Protein AF-A3ZLE6-F1 (afdb_monomer)

pLDDT: mean 79.7, std 10.63, range [55.09, 92.0]

Nearest PDB structures (foldseek):
  6tz4-assembly1_JB  TM=6.661E-01  e=7.270E+00  Homo sapiens
  2gta-assembly1_A  TM=4.336E-01  e=9.322E+00  Bacillus subtilis

Solvent-accessible surface area (backbone atoms only — not comparable to full-atom values): 3956 Å² total; per-residue (Å²): 111,70,60,51,54,50,13,52,49,27,32,51,52,10,59,40,16,75,36,96,79,26,33,77,79,45,102,89,43,61,45,73,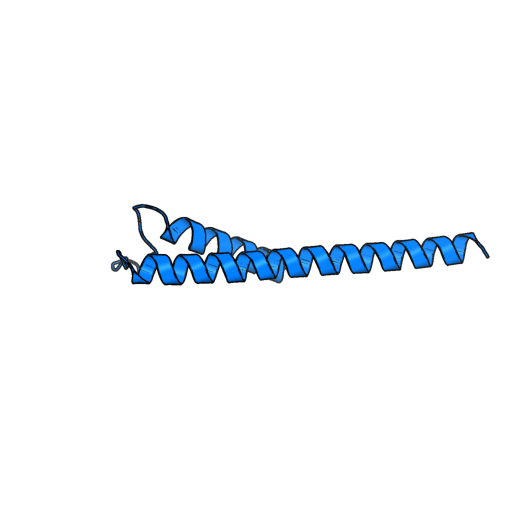62,72,69,26,42,53,53,13,51,50,27,31,53,52,10,50,51,41,40,51,50,52,53,50,51,52,51,52,54,50,51,53,53,51,52,55,50,53,58,58,72,75,106

Radius of gyration: 19.1 Å; Cα contacts (8 Å, |Δi|>4): 67; chains: 1; bounding box: 38×18×60 Å

Structure (mmCIF, N/CA/C/O backbone):
data_AF-A3ZLE6-F1
#
_entry.id   AF-A3ZLE6-F1
#
loop_
_atom_site.group_PDB
_atom_site.id
_atom_site.type_symbol
_atom_site.label_atom_id
_atom_site.label_alt_id
_atom_site.label_comp_id
_atom_site.label_asym_id
_atom_site.label_entity_id
_atom_site.label_seq_id
_atom_site.pdbx_PDB_ins_code
_atom_site.Cartn_x
_atom_site.Cartn_y
_atom_site.Cartn_z
_atom_site.occupancy
_atom_site.B_iso_or_equiv
_atom_site.auth_seq_id
_atom_site.auth_comp_id
_atom_site.auth_asym_id
_atom_site.auth_atom_id
_atom_site.pdbx_PDB_model_num
ATOM 1 N N . MET A 1 1 ? 7.757 7.767 -6.164 1.00 67.94 1 MET A N 1
ATOM 2 C CA . MET A 1 1 ? 8.085 7.439 -4.752 1.00 67.94 1 MET A CA 1
ATOM 3 C C . MET A 1 1 ? 7.013 7.887 -3.757 1.00 67.94 1 MET A C 1
ATOM 5 O O . MET A 1 1 ? 6.606 7.059 -2.955 1.00 67.94 1 MET A O 1
ATOM 9 N N . PHE A 1 2 ? 6.504 9.126 -3.820 1.00 78.94 2 PHE A N 1
ATOM 10 C CA . PHE A 1 2 ? 5.473 9.632 -2.889 1.00 78.94 2 PHE A CA 1
ATOM 11 C C . PHE A 1 2 ? 4.218 8.739 -2.785 1.00 78.94 2 PHE A C 1
ATOM 13 O O . PHE A 1 2 ? 3.749 8.454 -1.689 1.00 78.94 2 PHE A O 1
ATOM 20 N N . VAL A 1 3 ? 3.730 8.219 -3.916 1.00 78.19 3 VAL A N 1
ATOM 21 C CA . VAL A 1 3 ? 2.534 7.355 -3.975 1.00 78.19 3 VAL A CA 1
ATOM 22 C C . VAL A 1 3 ? 2.730 6.018 -3.245 1.00 78.19 3 VAL A C 1
ATOM 24 O O . VAL A 1 3 ? 1.809 5.539 -2.592 1.00 78.19 3 VAL A O 1
ATOM 27 N N . ILE A 1 4 ? 3.939 5.441 -3.291 1.00 81.81 4 ILE A N 1
ATOM 28 C CA . ILE A 1 4 ? 4.269 4.213 -2.542 1.00 81.81 4 ILE A CA 1
ATOM 29 C C . ILE A 1 4 ? 4.251 4.506 -1.045 1.00 81.81 4 ILE A C 1
ATOM 31 O O . ILE A 1 4 ? 3.664 3.750 -0.278 1.00 81.81 4 ILE A O 1
ATOM 35 N N . LEU A 1 5 ? 4.863 5.623 -0.640 1.00 83.88 5 LEU A N 1
ATOM 36 C CA . LEU A 1 5 ? 4.895 6.047 0.757 1.00 83.88 5 LEU A CA 1
ATOM 37 C C . LEU A 1 5 ? 3.472 6.225 1.310 1.00 83.88 5 LEU A C 1
ATOM 39 O O . LEU A 1 5 ? 3.163 5.743 2.397 1.00 83.88 5 LEU A O 1
ATOM 43 N N . LEU A 1 6 ? 2.596 6.859 0.524 1.00 85.06 6 LEU A N 1
ATOM 44 C CA . LEU A 1 6 ? 1.184 7.047 0.849 1.00 85.06 6 LEU A CA 1
ATOM 45 C C . LEU A 1 6 ? 0.436 5.707 0.944 1.00 85.06 6 LEU A C 1
ATOM 47 O O . LEU A 1 6 ? -0.297 5.482 1.901 1.00 85.06 6 LEU A O 1
ATOM 51 N N . GLY A 1 7 ? 0.663 4.792 -0.005 1.00 81.50 7 GLY A N 1
ATOM 52 C CA . GLY A 1 7 ? 0.061 3.458 0.005 1.00 81.50 7 GLY A CA 1
ATOM 53 C C . GLY A 1 7 ? 0.463 2.630 1.229 1.00 81.50 7 GLY A C 1
ATOM 54 O O . GLY A 1 7 ? -0.392 2.021 1.873 1.00 81.50 7 GLY A O 1
ATOM 55 N N . VAL A 1 8 ? 1.746 2.666 1.607 1.00 85.75 8 VAL A N 1
ATOM 56 C CA . VAL A 1 8 ? 2.265 1.996 2.812 1.00 85.75 8 VAL A CA 1
ATOM 57 C C . VAL A 1 8 ? 1.690 2.618 4.084 1.00 85.75 8 VAL A C 1
ATOM 59 O O . VAL A 1 8 ? 1.281 1.888 4.983 1.00 85.75 8 VAL A O 1
ATOM 62 N N . LEU A 1 9 ? 1.597 3.949 4.158 1.00 85.81 9 LEU A N 1
ATOM 63 C CA . LEU A 1 9 ? 0.956 4.649 5.277 1.00 85.81 9 LEU A CA 1
ATOM 64 C C . LEU A 1 9 ? -0.524 4.268 5.419 1.00 85.81 9 LEU A C 1
ATOM 66 O O . LEU A 1 9 ? -0.971 3.973 6.527 1.00 85.81 9 LEU A O 1
ATOM 70 N N . CYS A 1 10 ? -1.272 4.217 4.315 1.00 85.56 10 CYS A N 1
ATOM 71 C CA . CYS A 1 10 ? -2.665 3.773 4.310 1.00 85.56 10 CYS A CA 1
ATOM 72 C C . CYS A 1 10 ? -2.806 2.319 4.775 1.00 85.56 10 CYS A C 1
ATOM 74 O O . CYS A 1 10 ? -3.659 2.038 5.615 1.00 85.56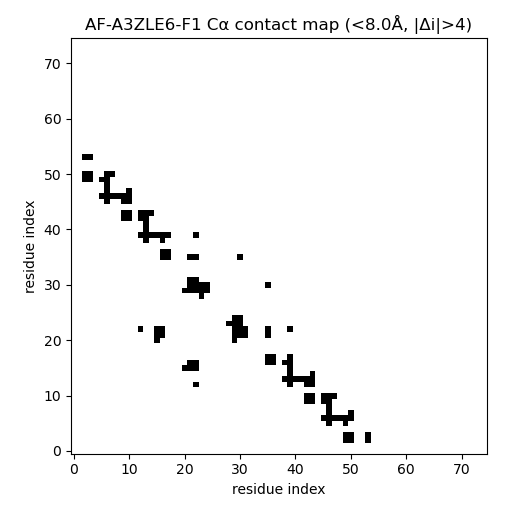 10 CYS A O 1
ATOM 76 N N . LEU A 1 11 ? -1.947 1.408 4.306 1.00 84.62 11 LEU A N 1
ATOM 77 C CA . LEU A 1 11 ? -1.932 0.027 4.797 1.00 84.62 11 LEU A CA 1
ATOM 78 C C . LEU A 1 11 ? -1.606 -0.047 6.287 1.00 84.62 11 LEU A C 1
ATOM 80 O O . LEU A 1 11 ? -2.265 -0.779 7.018 1.00 84.62 11 LEU A O 1
ATOM 84 N N . PHE A 1 12 ? -0.617 0.716 6.750 1.00 84.06 12 PHE A N 1
ATOM 85 C CA . PHE A 1 12 ? -0.234 0.735 8.155 1.00 84.06 12 PHE A CA 1
ATOM 86 C C . PHE A 1 12 ? -1.390 1.212 9.038 1.00 84.06 12 PHE A C 1
ATOM 88 O O . PHE A 1 12 ? -1.711 0.558 10.026 1.00 84.06 12 PHE A O 1
ATOM 95 N N . LEU A 1 13 ? -2.056 2.309 8.664 1.00 81.56 13 LEU A N 1
ATOM 96 C CA . LEU A 1 13 ? -3.238 2.815 9.366 1.00 81.56 13 LEU A CA 1
ATOM 97 C C . LEU A 1 13 ? -4.398 1.815 9.321 1.00 81.56 13 LEU A C 1
ATOM 99 O O . LEU A 1 13 ? -5.021 1.569 10.352 1.00 81.56 13 LEU A O 1
ATOM 103 N N . GLY A 1 14 ? -4.641 1.195 8.164 1.00 81.12 14 GLY A N 1
ATOM 104 C CA . GLY A 1 14 ? -5.663 0.166 7.995 1.00 81.12 14 GLY A CA 1
ATOM 105 C C . GLY A 1 14 ? -5.427 -1.040 8.905 1.00 81.12 14 GLY A C 1
ATOM 106 O O . GLY A 1 14 ? -6.288 -1.385 9.706 1.00 81.12 14 GLY A O 1
ATOM 107 N N . LEU A 1 15 ? -4.225 -1.623 8.883 1.00 80.56 15 LEU A N 1
ATOM 108 C CA . LEU A 1 15 ? -3.839 -2.724 9.775 1.00 80.56 15 LEU A CA 1
ATOM 109 C C . LEU A 1 15 ? -3.954 -2.335 11.254 1.00 80.56 15 LEU A C 1
ATOM 111 O O . LEU A 1 15 ? -4.342 -3.157 12.085 1.00 80.56 15 LEU A O 1
ATOM 115 N N . ARG A 1 16 ? -3.664 -1.073 11.590 1.00 76.94 16 ARG A N 1
ATOM 116 C CA . ARG A 1 16 ? -3.770 -0.570 12.962 1.00 76.94 16 ARG A CA 1
ATOM 117 C C . ARG A 1 16 ? -5.215 -0.484 13.458 1.00 76.94 16 ARG A C 1
ATOM 119 O O . ARG A 1 16 ? -5.429 -0.731 14.639 1.00 76.94 16 ARG A O 1
ATOM 126 N N . GLY A 1 17 ? -6.187 -0.220 12.586 1.00 72.31 17 GLY A N 1
ATOM 127 C CA . GLY A 1 17 ? -7.616 -0.237 12.942 1.00 72.31 17 GLY A CA 1
ATOM 128 C C . GLY A 1 17 ? -8.165 -1.634 13.237 1.00 72.31 17 GLY A C 1
ATOM 129 O O . GLY A 1 17 ? -9.111 -1.808 13.993 1.00 72.31 17 GLY A O 1
ATOM 130 N N . PHE A 1 18 ? -7.512 -2.687 12.744 1.00 71.94 18 PHE A N 1
ATOM 131 C CA . PHE A 1 18 ? -7.840 -4.054 13.169 1.00 71.94 18 PHE A CA 1
ATOM 132 C C . PHE A 1 18 ? -7.209 -4.444 14.513 1.00 71.94 18 PHE A C 1
ATOM 134 O O . PHE A 1 18 ? -7.530 -5.500 15.063 1.00 71.94 18 PHE A O 1
ATOM 141 N N . SER A 1 19 ? -6.314 -3.616 15.059 1.00 73.12 19 SER A N 1
ATOM 142 C CA . SER A 1 19 ? -5.672 -3.872 16.345 1.00 73.12 19 SER A CA 1
ATOM 1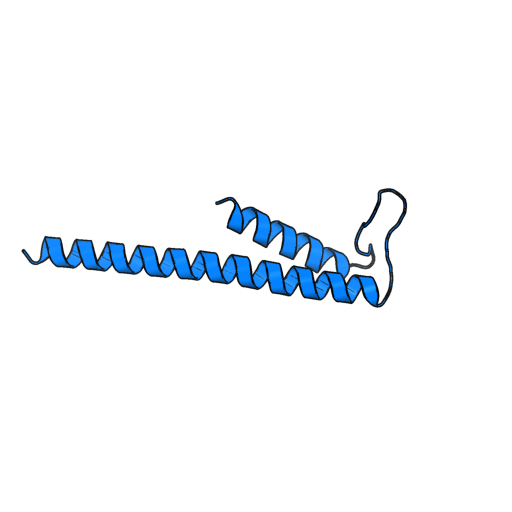43 C C . SER A 1 19 ? -6.581 -3.487 17.512 1.00 73.12 19 SER A C 1
ATOM 145 O O . SER A 1 19 ? -7.377 -2.557 17.423 1.00 73.12 19 SER A O 1
ATOM 147 N N . LYS A 1 20 ? -6.403 -4.144 18.668 1.00 65.94 20 LYS A N 1
ATOM 148 C CA . LYS A 1 20 ? -7.131 -3.828 19.917 1.00 65.94 20 LYS A CA 1
ATOM 149 C C . LYS A 1 20 ? -6.950 -2.374 20.379 1.00 65.94 20 LYS A C 1
ATOM 151 O O . LYS A 1 20 ? -7.737 -1.899 21.190 1.00 65.94 20 LYS A O 1
ATOM 156 N N . ALA A 1 21 ? -5.919 -1.690 19.879 1.00 64.31 21 ALA A N 1
ATOM 157 C CA . ALA A 1 21 ? -5.666 -0.276 20.138 1.00 64.31 21 ALA A CA 1
ATOM 158 C C . ALA A 1 21 ? -6.668 0.670 19.439 1.00 64.31 21 ALA A C 1
ATOM 160 O O . ALA A 1 21 ? -6.782 1.824 19.853 1.00 64.31 21 ALA A O 1
ATOM 161 N N . GLY A 1 22 ? -7.396 0.188 18.422 1.00 60.56 22 GLY A N 1
ATOM 162 C CA . GLY A 1 22 ? -8.297 0.989 17.594 1.00 60.56 22 GLY A CA 1
ATOM 163 C C . GLY A 1 22 ? -7.562 2.017 16.731 1.00 60.56 22 GLY A C 1
ATOM 164 O O . GLY A 1 22 ? -6.347 2.222 16.843 1.00 60.56 22 GLY A O 1
ATOM 165 N N . LEU A 1 23 ? -8.302 2.688 15.851 1.00 65.31 23 LEU A N 1
ATOM 166 C CA . LEU A 1 23 ? -7.754 3.753 15.014 1.00 65.31 23 LEU A CA 1
ATOM 167 C C . LEU A 1 23 ? -7.663 5.072 15.820 1.00 65.31 23 LEU A C 1
ATOM 169 O O . LEU A 1 23 ? -8.688 5.568 16.309 1.00 65.31 23 LEU A O 1
ATOM 173 N N . PRO A 1 24 ? -6.470 5.679 15.984 1.00 63.91 24 PRO A N 1
ATOM 174 C CA . PRO A 1 24 ? -6.342 6.957 16.677 1.00 63.91 24 PRO A CA 1
ATOM 175 C C . PRO A 1 24 ? -6.858 8.091 15.781 1.00 63.91 24 PRO A C 1
ATOM 177 O O . PRO A 1 24 ? -6.178 8.503 14.846 1.00 63.91 24 PRO A O 1
ATOM 180 N N . ILE A 1 25 ? -8.060 8.606 16.067 1.00 64.12 25 ILE A N 1
ATOM 181 C CA . ILE A 1 25 ? -8.618 9.778 15.367 1.00 64.12 25 ILE A CA 1
ATOM 182 C C . ILE A 1 25 ? -8.116 11.084 16.012 1.00 64.12 25 ILE A C 1
ATOM 184 O O . ILE A 1 25 ? -7.961 12.101 15.342 1.00 64.12 25 ILE A O 1
ATOM 188 N N . THR A 1 26 ? -7.827 11.082 17.320 1.00 58.75 26 THR A N 1
ATOM 189 C CA . THR A 1 26 ? -7.289 12.233 18.072 1.00 58.75 26 THR A CA 1
ATOM 190 C C . THR A 1 26 ? -6.528 11.761 19.314 1.00 58.75 26 THR A C 1
ATOM 192 O O . THR A 1 26 ? -6.793 10.675 19.824 1.00 58.75 26 THR A O 1
ATOM 195 N N . HIS A 1 27 ? -5.618 12.594 19.838 1.00 55.09 27 HIS A N 1
ATOM 196 C CA . HIS A 1 27 ? -4.725 12.279 20.966 1.00 55.09 27 HIS A CA 1
ATOM 197 C C . HIS A 1 27 ? -5.433 11.723 22.222 1.00 55.09 27 HIS A C 1
ATOM 199 O O . HIS A 1 27 ? -4.821 10.966 22.965 1.00 55.09 27 HIS A O 1
ATOM 205 N N . ASN A 1 28 ? -6.720 12.048 22.415 1.00 58.41 28 ASN A N 1
ATOM 206 C CA . ASN A 1 28 ? -7.557 11.609 23.541 1.00 58.41 28 ASN A CA 1
ATOM 207 C C . ASN A 1 28 ? -8.849 10.877 23.123 1.00 58.41 28 ASN A C 1
ATOM 209 O O . ASN A 1 28 ? -9.719 10.636 23.958 1.00 58.41 28 ASN A O 1
ATOM 213 N N . ARG A 1 29 ? -9.023 10.564 21.831 1.00 57.00 29 ARG A N 1
ATOM 214 C CA . ARG A 1 29 ? -10.198 9.833 21.334 1.00 57.00 29 ARG A CA 1
ATOM 215 C C . ARG A 1 29 ? -9.784 8.792 20.304 1.00 57.00 29 ARG A C 1
ATOM 217 O O . ARG A 1 29 ? -9.493 9.107 19.149 1.00 57.00 29 ARG A O 1
ATOM 224 N N . SER A 1 30 ? -9.799 7.544 20.742 1.00 59.88 30 SER A N 1
ATOM 225 C CA . SER A 1 30 ? -9.835 6.370 19.882 1.00 59.88 30 SER A CA 1
ATOM 226 C C . SER A 1 30 ? -11.292 6.056 19.556 1.00 59.88 30 SER A C 1
ATOM 228 O O . SER A 1 30 ? -12.148 6.008 20.441 1.00 59.88 30 SER A O 1
ATOM 230 N N . VAL A 1 31 ? -11.593 5.871 18.272 1.00 59.44 31 VAL A N 1
ATOM 231 C CA . VAL A 1 31 ? -12.872 5.279 17.877 1.00 59.44 31 VAL A CA 1
ATOM 232 C C . VAL A 1 31 ? -12.699 3.776 18.003 1.00 59.44 31 VAL A C 1
ATOM 234 O O . VAL A 1 31 ? -11.763 3.219 17.439 1.00 59.44 31 VAL A O 1
ATOM 237 N N . SER A 1 32 ? -13.567 3.133 18.780 1.00 60.59 32 SER A N 1
ATOM 238 C CA . SER A 1 32 ? -13.593 1.679 18.915 1.00 60.59 32 SER A CA 1
ATOM 239 C C . SER A 1 32 ? -14.958 1.152 18.480 1.00 60.59 32 SER A C 1
ATOM 241 O O . SER A 1 32 ? -15.987 1.810 18.658 1.00 60.59 32 SER A O 1
ATOM 243 N N . GLY A 1 33 ? -14.965 -0.022 17.849 1.00 69.31 33 GLY A N 1
ATOM 244 C CA . GLY A 1 33 ? -16.181 -0.693 17.393 1.00 69.31 33 GLY A CA 1
ATOM 245 C C . GLY A 1 33 ? -16.275 -0.829 15.872 1.00 69.31 33 GLY A C 1
ATOM 246 O O . GLY A 1 33 ? -15.276 -0.898 15.164 1.00 69.31 33 GLY A O 1
ATOM 247 N N . ILE A 1 34 ? -17.503 -0.915 15.362 1.00 74.69 34 ILE A N 1
ATOM 248 C CA . ILE A 1 34 ? -17.803 -1.109 13.933 1.00 74.69 34 ILE A CA 1
ATOM 249 C C . ILE A 1 34 ? -17.231 0.001 13.016 1.00 74.69 34 ILE A C 1
ATOM 251 O O . ILE A 1 34 ? -16.679 -0.355 11.973 1.00 74.69 34 ILE A O 1
ATOM 255 N N . PRO A 1 35 ? -17.309 1.311 13.349 1.00 75.81 35 PRO A N 1
ATOM 256 C CA . PRO A 1 35 ? -16.853 2.360 12.427 1.00 75.81 35 PRO A CA 1
ATOM 257 C C . PRO A 1 35 ? -15.331 2.379 12.226 1.0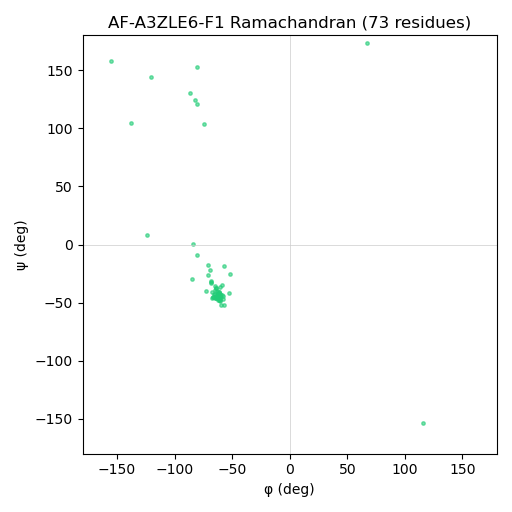0 75.81 35 PRO A C 1
ATOM 259 O O . PRO A 1 35 ? -14.867 2.655 11.124 1.00 75.81 35 PRO A O 1
ATOM 262 N N . ASP A 1 36 ? -14.563 2.019 13.255 1.00 75.69 36 ASP A N 1
ATOM 263 C CA . ASP A 1 36 ? -13.110 1.827 13.182 1.00 75.69 36 ASP A CA 1
ATOM 264 C C . ASP A 1 36 ? -12.753 0.776 12.119 1.00 75.69 36 ASP A C 1
ATOM 266 O O . ASP A 1 36 ? -12.027 1.066 11.167 1.00 75.69 36 ASP A O 1
ATOM 270 N N . LYS A 1 37 ? -13.382 -0.402 12.194 1.00 77.06 37 LYS A N 1
ATOM 271 C CA . LYS A 1 37 ? -13.151 -1.489 11.235 1.00 77.06 37 LYS A CA 1
ATOM 272 C C . LYS A 1 37 ? -13.509 -1.095 9.801 1.00 77.06 37 LYS A C 1
ATOM 274 O O . LYS A 1 37 ? -12.819 -1.500 8.874 1.00 77.06 37 LYS A O 1
ATOM 279 N N . LEU A 1 38 ? -14.561 -0.300 9.601 1.00 82.50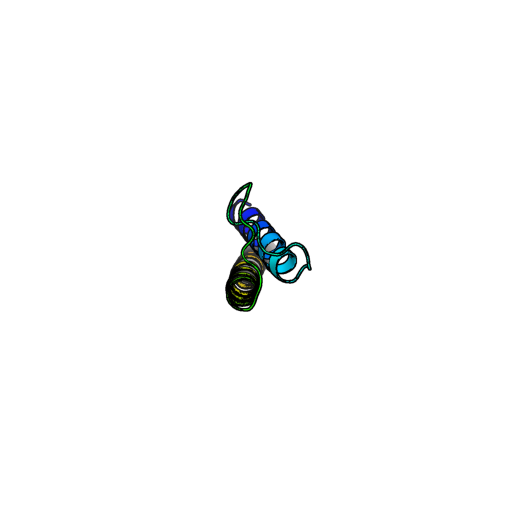 38 LEU A N 1
ATOM 280 C CA . LEU A 1 38 ? -14.953 0.205 8.279 1.00 82.50 38 LEU A CA 1
ATOM 281 C C . LEU A 1 38 ? -13.885 1.129 7.678 1.00 82.50 38 LEU A C 1
ATOM 283 O O . LEU A 1 38 ? -13.499 0.958 6.521 1.00 82.50 38 LEU A O 1
ATOM 287 N N . ILE A 1 39 ? -13.367 2.067 8.474 1.00 83.00 39 ILE A N 1
ATOM 288 C CA . ILE A 1 39 ? -12.284 2.969 8.057 1.00 83.00 39 ILE A CA 1
ATOM 289 C C . ILE A 1 39 ? -10.999 2.174 7.798 1.00 83.00 39 ILE A C 1
ATOM 291 O O . ILE A 1 39 ? -10.298 2.431 6.819 1.00 83.00 39 ILE A O 1
ATOM 295 N N . ALA A 1 40 ? -10.722 1.172 8.632 1.00 8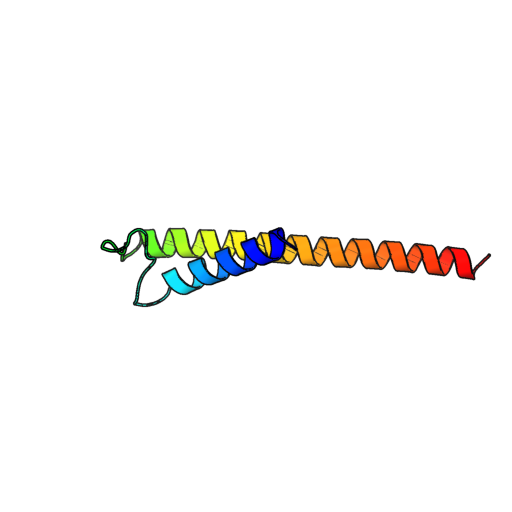2.06 40 ALA A N 1
ATOM 296 C CA . ALA A 1 40 ? -9.587 0.273 8.494 1.00 82.06 40 ALA A CA 1
ATOM 297 C C . ALA A 1 40 ? -9.627 -0.513 7.173 1.00 82.06 40 ALA A C 1
ATOM 299 O O . ALA A 1 40 ? -8.646 -0.515 6.427 1.00 82.06 40 ALA A O 1
ATOM 300 N N . VAL A 1 41 ? -10.777 -1.118 6.841 1.00 86.31 41 VAL A N 1
ATOM 301 C CA . VAL A 1 41 ? -11.004 -1.808 5.558 1.00 86.31 41 VAL A CA 1
ATOM 302 C C . VAL A 1 41 ? -10.790 -0.848 4.393 1.00 86.31 41 VAL A C 1
ATOM 304 O O . VAL A 1 41 ? -10.078 -1.188 3.450 1.00 86.31 41 VAL A O 1
ATOM 307 N N . PHE A 1 42 ? -11.363 0.355 4.460 1.00 87.19 42 PHE A N 1
ATOM 308 C CA . PHE A 1 42 ? -11.230 1.340 3.391 1.00 87.19 42 PHE A CA 1
ATOM 309 C C . PHE A 1 42 ? -9.771 1.771 3.187 1.00 87.19 42 PHE A C 1
ATOM 311 O O . PHE A 1 42 ? -9.289 1.786 2.058 1.00 87.19 42 PHE A O 1
ATOM 318 N N . CYS A 1 43 ? -9.036 2.038 4.271 1.00 87.19 43 CYS A N 1
ATOM 319 C CA . CYS A 1 43 ? -7.603 2.336 4.217 1.00 87.19 43 CYS A CA 1
ATOM 320 C C . CYS A 1 43 ? -6.784 1.176 3.638 1.00 87.19 43 CYS A C 1
ATOM 322 O O . CYS A 1 43 ? -5.885 1.416 2.831 1.00 87.19 43 CYS A O 1
ATOM 324 N N . CYS A 1 44 ? -7.103 -0.071 3.998 1.00 86.19 44 CYS A N 1
ATOM 325 C CA . CYS A 1 44 ? -6.435 -1.245 3.440 1.00 86.19 44 CYS A CA 1
ATOM 326 C C . CYS A 1 44 ? -6.697 -1.405 1.939 1.00 86.19 44 CYS A C 1
ATOM 328 O O . CYS A 1 44 ? -5.756 -1.635 1.182 1.00 86.19 44 CYS A O 1
ATOM 330 N N . LEU A 1 45 ? -7.951 -1.258 1.499 1.00 89.25 45 LEU A N 1
ATOM 331 C CA . LEU A 1 45 ? -8.316 -1.331 0.083 1.00 89.25 45 LEU A CA 1
ATOM 332 C C . LEU A 1 45 ? -7.623 -0.227 -0.717 1.00 89.25 45 LEU A C 1
ATOM 334 O O . LEU A 1 45 ? -6.995 -0.506 -1.735 1.00 89.25 45 LEU A O 1
ATOM 338 N N . LEU A 1 46 ? -7.678 1.013 -0.229 1.00 88.62 46 LEU A N 1
ATOM 339 C CA . LEU A 1 46 ? -7.064 2.156 -0.897 1.00 88.62 46 LEU A CA 1
ATOM 340 C C . LEU A 1 46 ? -5.535 2.017 -0.960 1.00 88.62 46 LEU A C 1
ATOM 342 O O . LEU A 1 46 ? -4.941 2.197 -2.021 1.00 88.62 46 LEU A O 1
ATOM 346 N N . GLY A 1 47 ? -4.898 1.633 0.152 1.00 86.56 47 GLY A N 1
ATOM 347 C CA . GLY A 1 47 ? -3.456 1.388 0.214 1.00 86.56 47 GLY A CA 1
ATOM 348 C C . GLY A 1 47 ? -3.010 0.251 -0.708 1.00 86.56 47 GLY A C 1
ATOM 349 O O . GLY A 1 47 ? -2.030 0.401 -1.437 1.00 86.56 47 GLY A O 1
ATOM 350 N N . GLY A 1 48 ? -3.764 -0.851 -0.740 1.00 88.06 48 GLY A N 1
ATOM 351 C CA . GLY A 1 48 ? -3.514 -1.977 -1.639 1.00 88.06 48 GLY A CA 1
ATOM 352 C C . GLY A 1 48 ? -3.611 -1.584 -3.114 1.00 88.06 48 GLY A C 1
ATOM 353 O O . GLY A 1 48 ? -2.704 -1.889 -3.886 1.00 88.06 48 GLY A O 1
ATOM 354 N N . VAL A 1 49 ? -4.658 -0.845 -3.497 1.00 91.12 49 VAL A N 1
ATOM 355 C CA . VAL A 1 49 ? -4.840 -0.349 -4.872 1.00 91.12 49 VAL A CA 1
ATOM 356 C C . VAL A 1 49 ? -3.704 0.590 -5.278 1.00 91.12 49 VAL A C 1
ATOM 358 O O . VAL A 1 49 ? -3.166 0.447 -6.373 1.00 91.12 49 VAL A O 1
ATOM 361 N N . LEU A 1 50 ? -3.289 1.510 -4.402 1.00 88.31 50 LEU A N 1
ATOM 362 C CA . LEU A 1 50 ? -2.185 2.432 -4.685 1.00 88.31 50 LEU A CA 1
ATOM 363 C C . LEU A 1 50 ? -0.861 1.695 -4.915 1.00 88.31 50 LEU A C 1
ATOM 365 O O . LEU A 1 50 ? -0.135 2.012 -5.857 1.00 88.31 50 LEU A O 1
ATOM 369 N N . ILE A 1 51 ? -0.547 0.698 -4.086 1.00 88.25 51 ILE A N 1
ATOM 370 C CA . ILE A 1 51 ? 0.680 -0.092 -4.238 1.00 88.25 51 ILE A CA 1
ATOM 371 C C . ILE A 1 51 ? 0.625 -0.935 -5.513 1.00 88.25 51 ILE A C 1
ATOM 373 O O . ILE A 1 51 ? 1.586 -0.927 -6.280 1.00 88.25 51 ILE A O 1
ATOM 377 N N . ALA A 1 52 ? -0.497 -1.612 -5.772 1.00 88.69 52 ALA A N 1
ATOM 378 C CA . ALA A 1 52 ? -0.684 -2.415 -6.977 1.00 88.69 52 ALA A CA 1
ATOM 379 C C . ALA A 1 52 ? -0.571 -1.565 -8.250 1.00 88.69 52 ALA A C 1
ATOM 381 O O . ALA A 1 52 ? 0.111 -1.961 -9.193 1.00 88.69 52 ALA A O 1
ATOM 382 N N . PHE A 1 53 ? -1.172 -0.372 -8.257 1.00 89.56 53 PHE A N 1
ATOM 383 C CA . PHE A 1 53 ? -1.083 0.566 -9.372 1.00 89.56 53 PHE A CA 1
ATOM 384 C C . PHE A 1 53 ? 0.361 0.988 -9.643 1.00 89.56 53 PHE A C 1
ATOM 386 O O . PHE A 1 53 ? 0.819 0.942 -10.783 1.00 89.56 53 PHE A O 1
ATOM 393 N N . VAL A 1 54 ? 1.107 1.359 -8.598 1.00 89.19 54 VAL A N 1
ATOM 394 C CA . VAL A 1 54 ? 2.509 1.746 -8.769 1.00 89.19 54 VAL A CA 1
ATOM 395 C C . VAL A 1 54 ? 3.342 0.561 -9.253 1.00 89.19 54 VAL A C 1
ATOM 397 O O . VAL A 1 54 ? 4.165 0.728 -10.149 1.00 89.19 54 VAL A O 1
ATOM 400 N N . PHE A 1 55 ? 3.128 -0.635 -8.706 1.00 89.62 55 PHE A N 1
ATOM 401 C CA . PHE A 1 55 ? 3.833 -1.835 -9.149 1.00 89.62 55 PHE A CA 1
ATOM 402 C C . PHE A 1 55 ? 3.560 -2.139 -10.629 1.00 89.62 55 PHE A C 1
ATOM 404 O O . PHE A 1 55 ? 4.499 -2.348 -11.396 1.00 89.62 55 PHE A O 1
ATOM 411 N N . TYR A 1 56 ? 2.296 -2.061 -11.052 1.00 90.88 56 TYR A N 1
ATOM 412 C CA . TYR A 1 56 ? 1.896 -2.228 -12.447 1.00 90.88 56 TYR A CA 1
ATOM 413 C C . TYR A 1 56 ? 2.541 -1.184 -13.368 1.00 90.88 56 TYR A C 1
ATOM 415 O O . TYR A 1 56 ? 3.098 -1.539 -14.403 1.00 90.88 56 TYR A O 1
ATOM 423 N N . ALA A 1 57 ? 2.537 0.093 -12.974 1.00 89.31 57 ALA A N 1
ATOM 424 C CA . ALA A 1 57 ? 3.160 1.162 -13.751 1.00 89.31 57 ALA A CA 1
ATOM 425 C C . ALA A 1 57 ? 4.676 0.954 -13.921 1.00 89.31 57 ALA A C 1
ATOM 427 O O . ALA A 1 57 ? 5.201 1.152 -15.014 1.00 89.31 57 ALA A O 1
ATOM 428 N N . ASN A 1 58 ? 5.376 0.503 -12.871 1.00 89.31 58 ASN A N 1
ATOM 429 C CA . ASN A 1 58 ? 6.807 0.193 -12.957 1.00 89.31 58 ASN A CA 1
ATOM 430 C C . ASN A 1 58 ? 7.078 -1.016 -13.863 1.00 89.31 58 ASN A C 1
ATOM 432 O O . ASN A 1 58 ? 8.015 -0.974 -14.654 1.00 89.31 58 ASN A O 1
ATOM 436 N N . LEU A 1 59 ? 6.253 -2.066 -13.788 1.00 91.06 59 LEU A N 1
ATOM 437 C CA . LEU A 1 59 ? 6.350 -3.219 -14.689 1.00 91.06 59 LEU A CA 1
ATOM 438 C C . LEU A 1 59 ? 6.118 -2.825 -16.152 1.00 91.06 59 LEU A C 1
ATOM 440 O O . LEU A 1 59 ? 6.859 -3.270 -17.025 1.00 91.06 59 LEU A O 1
ATOM 444 N N . SER A 1 60 ? 5.118 -1.982 -16.417 1.00 91.62 60 SER A N 1
ATOM 445 C CA . SER A 1 60 ? 4.830 -1.489 -17.768 1.00 91.62 60 SE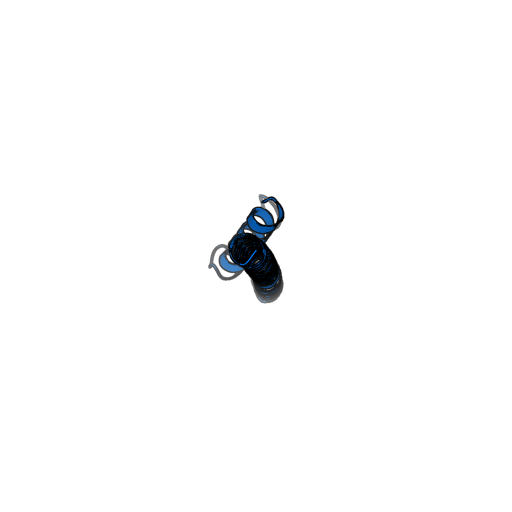R A CA 1
ATOM 446 C C . SER A 1 60 ? 5.999 -0.674 -18.321 1.00 91.62 60 SER A C 1
ATOM 448 O O . SER A 1 60 ? 6.463 -0.946 -19.423 1.00 91.62 60 SER A O 1
ATOM 450 N N . ALA A 1 61 ? 6.531 0.260 -17.528 1.00 88.81 61 ALA A N 1
ATOM 451 C CA . ALA A 1 61 ? 7.673 1.081 -17.922 1.00 88.81 61 ALA A CA 1
ATOM 452 C C . ALA A 1 61 ? 8.943 0.244 -18.152 1.00 88.81 61 ALA A C 1
ATOM 454 O O . ALA A 1 61 ? 9.675 0.477 -19.111 1.00 88.81 61 ALA A O 1
ATOM 455 N N . ALA A 1 62 ? 9.194 -0.759 -17.302 1.00 88.81 62 ALA A N 1
ATOM 456 C CA . ALA A 1 62 ? 10.311 -1.680 -17.485 1.00 88.81 62 ALA A CA 1
ATOM 457 C C . ALA A 1 62 ? 10.168 -2.480 -18.785 1.00 88.81 62 ALA A C 1
ATOM 459 O O . ALA A 1 62 ? 11.134 -2.600 -19.531 1.00 88.81 62 ALA A O 1
ATOM 460 N N . ARG A 1 63 ? 8.959 -2.970 -19.091 1.00 92.00 63 ARG A N 1
ATOM 461 C CA . ARG A 1 63 ? 8.685 -3.713 -20.326 1.00 92.00 63 ARG A CA 1
ATOM 462 C C . ARG A 1 63 ? 8.920 -2.860 -21.572 1.00 92.00 63 ARG A C 1
ATOM 464 O O . ARG A 1 63 ? 9.552 -3.339 -22.506 1.00 92.00 63 ARG A O 1
ATOM 471 N N . GLU A 1 64 ? 8.444 -1.617 -21.577 1.00 90.94 64 GLU A N 1
ATOM 472 C CA . GLU A 1 64 ? 8.681 -0.677 -22.681 1.00 90.94 64 GLU A CA 1
ATOM 473 C C . GLU A 1 64 ? 10.171 -0.365 -22.854 1.00 90.94 64 GLU A C 1
ATOM 475 O O . GLU A 1 64 ? 10.673 -0.362 -23.976 1.00 90.94 64 GLU A O 1
ATOM 480 N N . ALA A 1 65 ? 10.903 -0.172 -21.753 1.00 88.25 65 ALA A N 1
ATOM 481 C CA . ALA A 1 65 ? 12.347 0.037 -21.797 1.00 88.25 65 ALA A CA 1
ATOM 482 C C . ALA A 1 65 ? 13.091 -1.174 -22.381 1.00 88.25 65 ALA A C 1
ATOM 484 O O . ALA A 1 65 ? 13.976 -0.997 -23.214 1.00 88.25 65 ALA A O 1
ATOM 485 N N . THR A 1 66 ? 12.718 -2.400 -21.995 1.00 89.19 66 THR A N 1
ATOM 486 C CA . THR A 1 66 ? 13.305 -3.623 -22.564 1.00 89.19 66 THR A CA 1
ATOM 487 C C . THR A 1 66 ? 13.028 -3.734 -24.063 1.00 89.19 66 THR A C 1
ATOM 489 O O . THR A 1 66 ? 13.950 -4.015 -24.820 1.00 89.19 66 THR A O 1
ATOM 492 N N . TRP A 1 67 ? 11.796 -3.448 -24.498 1.00 88.12 67 TRP A N 1
ATOM 493 C CA . TRP A 1 67 ? 11.424 -3.467 -25.918 1.00 88.12 67 TRP A CA 1
ATOM 494 C C . TRP A 1 67 ? 12.240 -2.471 -26.750 1.00 88.12 67 TRP A C 1
ATOM 496 O O . TRP A 1 67 ? 12.718 -2.819 -27.825 1.00 88.12 67 TRP A O 1
ATOM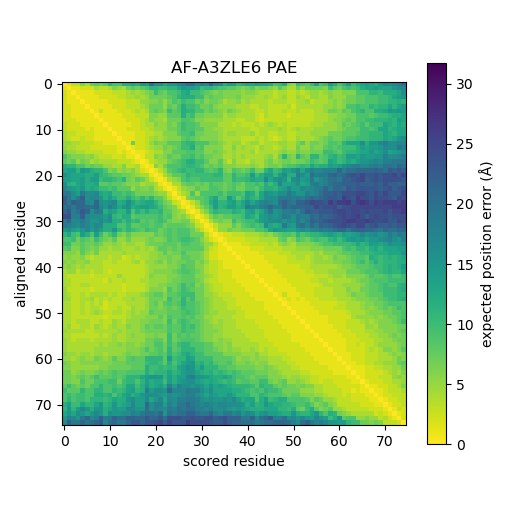 506 N N . MET A 1 68 ? 12.449 -1.253 -26.240 1.00 85.69 68 MET A N 1
ATOM 507 C CA . MET A 1 68 ? 13.273 -0.250 -26.924 1.00 85.69 68 MET A CA 1
ATOM 508 C C . MET A 1 68 ? 14.740 -0.679 -27.053 1.00 85.69 68 MET A C 1
ATOM 510 O O . MET A 1 68 ? 15.366 -0.398 -28.070 1.00 85.69 68 MET A O 1
ATOM 514 N N . ILE A 1 69 ? 15.298 -1.355 -26.044 1.00 87.00 69 ILE A N 1
ATOM 515 C CA . ILE A 1 69 ? 16.680 -1.858 -26.095 1.00 87.00 69 ILE A CA 1
ATOM 516 C C . ILE A 1 69 ? 16.812 -2.955 -27.157 1.00 87.00 69 ILE A C 1
ATOM 518 O O . ILE A 1 69 ? 17.738 -2.913 -27.961 1.00 87.00 69 ILE A O 1
ATOM 522 N N . GLU A 1 70 ? 15.864 -3.891 -27.195 1.00 86.69 70 GLU A N 1
ATOM 523 C CA . GLU A 1 70 ? 15.856 -4.999 -28.156 1.00 86.69 70 GLU A CA 1
ATOM 524 C C . GLU A 1 70 ? 15.717 -4.497 -29.607 1.00 86.69 70 GLU A C 1
ATOM 526 O O . GLU A 1 70 ? 16.385 -4.998 -30.509 1.00 86.69 70 GLU A O 1
ATOM 531 N N . GLU A 1 71 ? 14.924 -3.444 -29.839 1.00 85.44 71 GLU A N 1
ATOM 532 C CA . GLU A 1 71 ? 14.799 -2.814 -31.161 1.00 85.44 71 GLU A CA 1
ATOM 533 C C . GLU A 1 71 ? 16.084 -2.089 -31.607 1.00 85.44 71 GLU A C 1
ATOM 535 O O . GLU A 1 71 ? 16.393 -2.064 -32.800 1.00 85.44 71 GLU A O 1
ATOM 540 N N . ILE A 1 72 ? 16.845 -1.512 -30.669 1.00 83.06 72 ILE A N 1
ATOM 541 C CA . ILE A 1 72 ? 18.141 -0.877 -30.958 1.00 83.06 72 ILE A CA 1
ATOM 542 C C . ILE A 1 72 ? 19.209 -1.932 -31.256 1.00 83.06 72 ILE A C 1
ATOM 544 O O . ILE A 1 72 ? 20.013 -1.727 -32.156 1.00 83.06 72 ILE A O 1
ATOM 548 N N . GLU A 1 73 ? 19.222 -3.051 -30.530 1.00 83.62 73 GLU A N 1
ATOM 549 C CA . GLU A 1 73 ? 20.211 -4.122 -30.714 1.00 83.62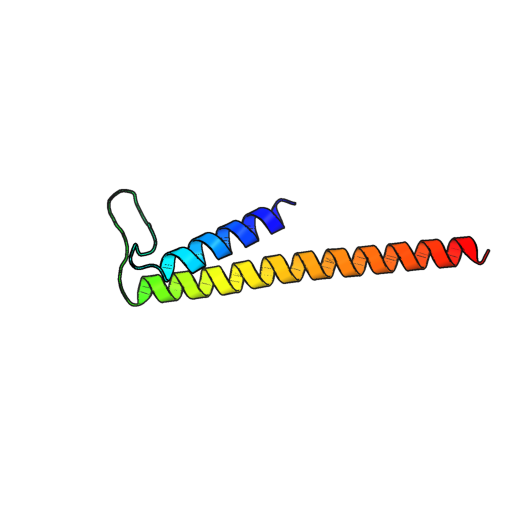 73 GLU A CA 1
ATOM 550 C C . GLU A 1 73 ? 20.010 -4.904 -32.024 1.00 83.62 73 GLU A C 1
ATOM 552 O O . GLU A 1 73 ? 20.966 -5.426 -32.594 1.00 83.62 73 GLU A O 1
ATOM 557 N N . HIS A 1 74 ? 18.779 -4.948 -32.541 1.00 69.62 74 HIS A N 1
ATOM 558 C CA . HIS A 1 74 ? 18.458 -5.580 -33.822 1.00 69.62 74 HIS A CA 1
ATOM 559 C C . HIS A 1 74 ? 18.682 -4.694 -35.066 1.00 69.62 74 HIS A C 1
ATOM 561 O O . HIS A 1 74 ? 18.435 -5.166 -36.181 1.00 69.62 74 HIS A O 1
ATOM 567 N N . ARG A 1 75 ? 19.143 -3.445 -34.910 1.00 59.53 75 ARG A N 1
ATOM 568 C CA . ARG A 1 75 ? 19.549 -2.555 -36.016 1.00 59.53 75 ARG A CA 1
ATOM 569 C C . ARG A 1 75 ? 21.063 -2.450 -36.138 1.00 59.53 75 ARG A C 1
ATOM 571 O O . ARG A 1 75 ? 21.519 -2.410 -37.302 1.00 59.53 75 ARG A O 1
#

Sequence (75 aa):
MFVILLGVLCLFLGLRGFSKAGLPITHNRSVSGIPDKLIAVFCCLLGGVLIAFVFYANLSAAREATWMIEEIEHR

Mean predicted aligned error: 8.12 Å

Organism: NCBI:txid314230

Secondary structure (DSSP, 8-state):
-HHHHHHHHHHHHHHHHTSTT-EEEETTEEE-SHHHHHHHHHHHHHHHHHHHHHHHHHHHHHHHHHHHHHHHHT-

Foldseek 3Di:
DVLLVQLVVLLVQLVVCVDPQHRPPDPPDHDDDDVSNVSSVVSNVSSVVSNVVVVVVVVVVVVVVVVVVVVVVVD